Protein AF-A0AAD5RZC7-F1 (afdb_monomer_lite)

InterPro domains:
  IPR024298 Sec16, Sec23-binding dom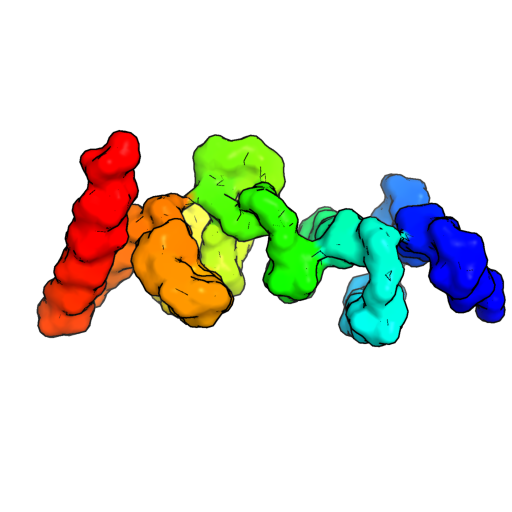ain [PF12931] (1-174)

Structure (mmCIF, N/CA/C/O backbone):
data_AF-A0AAD5RZC7-F1
#
_entry.id   AF-A0AAD5RZC7-F1
#
loop_
_atom_site.group_PDB
_atom_site.id
_atom_site.type_symbol
_atom_site.label_atom_id
_atom_site.label_alt_id
_atom_site.label_comp_id
_atom_site.label_asym_id
_atom_site.label_entity_id
_atom_site.label_seq_id
_atom_site.pdbx_PDB_ins_code
_atom_site.Cartn_x
_atom_site.Cartn_y
_atom_site.Cartn_z
_atom_site.occupancy
_atom_site.B_iso_or_equiv
_atom_site.auth_seq_id
_atom_site.auth_comp_id
_atom_site.auth_asym_id
_atom_site.auth_atom_id
_atom_site.pdbx_PDB_model_num
ATOM 1 N N . MET A 1 1 ? 21.958 -8.639 -29.398 1.00 43.62 1 MET A N 1
ATOM 2 C CA . MET A 1 1 ? 23.364 -8.263 -29.113 1.00 43.62 1 MET A CA 1
ATOM 3 C C . MET A 1 1 ? 23.592 -6.756 -28.936 1.00 43.62 1 MET A C 1
ATOM 5 O O . MET A 1 1 ? 24.528 -6.420 -28.230 1.00 43.62 1 MET A O 1
ATOM 9 N N . ARG A 1 2 ? 22.773 -5.839 -29.492 1.00 44.44 2 ARG A N 1
ATOM 10 C CA . ARG A 1 2 ? 22.946 -4.380 -29.275 1.00 44.44 2 ARG A CA 1
ATOM 11 C C . ARG A 1 2 ? 22.561 -3.886 -27.871 1.00 44.44 2 ARG A C 1
ATOM 13 O O . ARG A 1 2 ? 23.263 -3.058 -27.309 1.00 44.44 2 ARG A O 1
ATOM 20 N N . VAL A 1 3 ? 21.528 -4.477 -27.277 1.00 50.19 3 VAL A N 1
ATOM 21 C CA . VAL A 1 3 ? 20.914 -3.976 -26.033 1.00 50.19 3 VAL A CA 1
ATOM 22 C C . VAL A 1 3 ? 21.771 -4.191 -24.772 1.00 50.19 3 VAL A C 1
ATOM 24 O O . VAL A 1 3 ? 21.741 -3.389 -23.847 1.00 50.19 3 VAL A O 1
ATOM 27 N N . LEU A 1 4 ? 22.611 -5.235 -24.751 1.00 52.56 4 LEU A N 1
ATOM 28 C CA . LEU A 1 4 ? 23.572 -5.461 -23.659 1.00 52.56 4 LEU A CA 1
ATOM 29 C C . LEU A 1 4 ? 24.698 -4.415 -23.669 1.00 52.56 4 LEU A C 1
ATOM 31 O O . LEU A 1 4 ? 25.128 -3.967 -22.613 1.00 52.56 4 LEU A O 1
ATOM 35 N N . TYR A 1 5 ? 25.148 -3.982 -24.850 1.00 50.34 5 TYR A N 1
ATOM 36 C CA . TYR A 1 5 ? 26.261 -3.036 -24.973 1.00 50.34 5 TYR A CA 1
ATOM 37 C C . TYR A 1 5 ? 25.902 -1.631 -24.464 1.00 50.34 5 TYR A C 1
ATOM 39 O O . TYR A 1 5 ? 26.749 -0.971 -23.868 1.00 50.34 5 TYR A O 1
ATOM 47 N N . GLY A 1 6 ? 24.647 -1.195 -24.630 1.00 52.91 6 GLY A N 1
ATOM 48 C CA . GLY A 1 6 ? 24.167 0.089 -24.101 1.00 52.91 6 GLY A CA 1
ATOM 49 C C . GLY A 1 6 ? 24.127 0.139 -22.569 1.00 52.91 6 GLY A C 1
ATOM 50 O O . GLY A 1 6 ? 24.472 1.162 -21.979 1.00 52.91 6 GLY A O 1
ATOM 51 N N . LEU A 1 7 ? 23.780 -0.980 -21.921 1.00 52.56 7 LEU A N 1
ATOM 52 C CA . LEU A 1 7 ? 23.758 -1.101 -20.460 1.00 52.56 7 LEU A CA 1
ATOM 53 C C . LEU A 1 7 ? 25.179 -1.046 -19.863 1.00 52.56 7 LEU A C 1
ATOM 55 O O . LEU A 1 7 ? 25.397 -0.391 -18.847 1.00 52.56 7 LEU A O 1
ATOM 59 N N . PHE A 1 8 ? 26.160 -1.677 -20.524 1.00 54.97 8 PHE A N 1
ATOM 60 C CA . PHE A 1 8 ? 27.561 -1.700 -20.075 1.00 54.97 8 PHE A CA 1
ATOM 61 C C . PHE A 1 8 ? 28.362 -0.430 -20.422 1.00 54.97 8 PHE A C 1
ATOM 63 O O . PHE A 1 8 ? 29.383 -0.172 -19.790 1.00 54.97 8 PHE A O 1
ATOM 70 N N . ALA A 1 9 ? 27.914 0.386 -21.383 1.00 54.81 9 ALA A N 1
ATOM 71 C CA . ALA A 1 9 ? 28.613 1.603 -21.816 1.00 54.81 9 ALA A CA 1
ATOM 72 C C . ALA A 1 9 ? 28.317 2.859 -20.964 1.00 54.81 9 ALA A C 1
ATOM 74 O O . ALA A 1 9 ? 28.739 3.955 -21.325 1.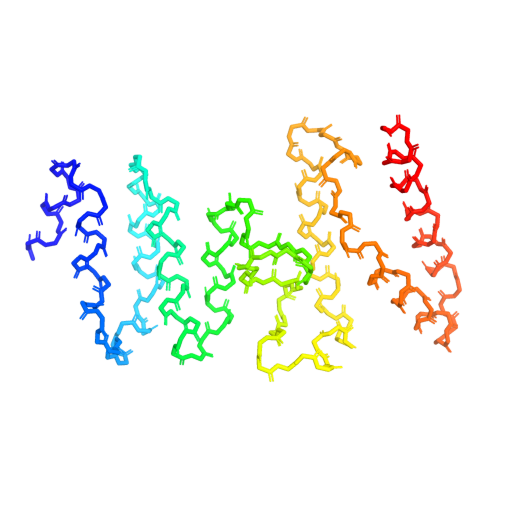00 54.81 9 ALA A O 1
ATOM 75 N N . GLY A 1 10 ? 27.583 2.736 -19.850 1.00 45.84 10 GLY A N 1
ATOM 76 C CA . GLY A 1 10 ? 27.261 3.872 -18.971 1.00 45.84 10 GLY A CA 1
ATOM 77 C C . GLY A 1 10 ? 26.114 4.766 -19.464 1.00 45.84 10 GLY A C 1
ATOM 78 O O . GLY A 1 10 ? 25.826 5.789 -18.851 1.00 45.84 10 GLY A O 1
ATOM 79 N N . LEU A 1 11 ? 25.399 4.363 -20.520 1.00 48.00 11 LEU A N 1
ATOM 80 C CA . LEU A 1 11 ? 24.209 5.042 -21.059 1.00 48.00 11 LEU A CA 1
ATOM 81 C C . LEU A 1 11 ? 22.922 4.676 -20.288 1.00 48.00 11 LEU A C 1
ATOM 83 O O . LEU A 1 11 ? 21.846 4.635 -20.874 1.00 48.00 11 LEU A O 1
ATOM 87 N N . GLY A 1 12 ? 23.020 4.409 -18.979 1.00 53.72 12 GLY A N 1
ATOM 88 C CA . GLY A 1 12 ? 22.024 3.702 -18.154 1.00 53.72 12 GLY A CA 1
ATOM 89 C C . GLY A 1 12 ? 20.550 4.075 -18.370 1.00 53.72 12 GLY A C 1
ATOM 90 O O . GLY A 1 12 ? 19.707 3.186 -18.420 1.00 53.72 12 GLY A O 1
ATOM 91 N N . ALA A 1 13 ? 20.227 5.356 -18.575 1.00 46.50 13 ALA A N 1
ATOM 92 C CA . ALA A 1 13 ? 18.859 5.797 -18.868 1.00 46.50 13 ALA A CA 1
ATOM 93 C C . ALA A 1 13 ? 18.419 5.548 -20.329 1.00 46.50 13 ALA A C 1
ATOM 95 O O . ALA A 1 13 ? 17.269 5.195 -20.571 1.00 46.50 13 ALA A O 1
ATOM 96 N N . GLY A 1 14 ? 19.326 5.691 -21.301 1.00 46.59 14 GLY A N 1
ATOM 97 C CA . GLY A 1 14 ? 19.054 5.509 -22.732 1.00 46.59 14 GLY A CA 1
ATOM 98 C C . GLY A 1 14 ? 18.940 4.043 -23.156 1.00 46.59 14 GLY A C 1
ATOM 99 O O . GLY A 1 14 ? 18.111 3.715 -23.994 1.00 46.59 14 GLY A O 1
ATOM 100 N N . ALA A 1 15 ? 19.698 3.140 -22.527 1.00 50.38 15 ALA A N 1
ATOM 101 C CA . ALA A 1 15 ? 19.576 1.703 -22.783 1.00 50.38 15 ALA A CA 1
ATOM 102 C C . ALA A 1 15 ? 18.240 1.143 -22.271 1.00 50.38 15 ALA A C 1
ATOM 104 O O . ALA A 1 15 ? 17.639 0.289 -22.915 1.00 50.38 15 ALA A O 1
ATOM 105 N N . VAL A 1 16 ? 17.740 1.653 -21.138 1.00 50.88 16 VAL A N 1
ATOM 106 C CA . VAL A 1 16 ? 16.404 1.290 -20.641 1.00 50.88 16 VAL A CA 1
ATOM 107 C C . VAL A 1 16 ? 15.296 1.963 -21.460 1.00 50.88 16 VAL A C 1
ATOM 109 O O . VAL A 1 16 ? 14.234 1.373 -21.640 1.00 50.88 16 VAL A O 1
ATOM 112 N N . ALA A 1 17 ? 15.547 3.149 -22.019 1.00 48.06 17 ALA A N 1
ATOM 113 C CA . ALA A 1 17 ? 14.647 3.776 -22.984 1.00 48.06 17 ALA A CA 1
ATOM 114 C C . ALA A 1 17 ? 14.587 3.031 -24.330 1.00 48.06 17 ALA A C 1
ATOM 116 O O . ALA A 1 17 ? 13.552 3.081 -24.961 1.00 48.06 17 ALA A O 1
ATOM 117 N N . GLU A 1 18 ? 15.628 2.299 -24.747 1.00 50.62 18 GLU A N 1
ATOM 118 C CA . GLU A 1 18 ? 15.580 1.395 -25.920 1.00 50.62 18 GLU A CA 1
ATOM 119 C C . GLU A 1 18 ? 14.790 0.104 -25.623 1.00 50.62 18 GLU A C 1
ATOM 121 O O . GLU A 1 18 ? 14.254 -0.553 -26.514 1.00 50.62 18 GLU A O 1
ATOM 126 N N . PHE A 1 19 ? 14.712 -0.268 -24.344 1.00 52.75 19 PHE A N 1
ATOM 127 C CA . PHE A 1 19 ? 13.883 -1.359 -23.846 1.00 52.75 19 PHE A CA 1
ATOM 128 C C . PHE A 1 19 ? 12.403 -0.939 -23.774 1.00 52.75 19 PHE A C 1
ATOM 130 O O . PHE A 1 19 ? 11.518 -1.705 -24.137 1.00 52.75 19 PHE A O 1
ATOM 137 N N . LEU A 1 20 ? 12.107 0.285 -23.345 1.00 53.97 20 LEU A N 1
ATOM 138 C CA . LEU A 1 20 ? 10.747 0.822 -23.325 1.00 53.97 20 LEU A CA 1
ATOM 139 C C . LEU A 1 20 ? 10.360 1.287 -24.735 1.00 53.97 20 LEU A C 1
ATOM 141 O O . LEU A 1 20 ? 11.141 1.962 -25.384 1.00 53.97 20 LEU A O 1
ATOM 145 N N . PRO A 1 21 ? 9.176 0.958 -25.259 1.00 47.06 21 PRO A N 1
ATOM 146 C CA . PRO A 1 21 ? 8.827 1.414 -26.596 1.00 47.06 21 PRO A CA 1
ATOM 147 C C . PRO A 1 21 ? 8.719 2.945 -26.626 1.00 47.06 21 PRO A C 1
ATOM 149 O O . PRO A 1 21 ? 8.132 3.557 -25.728 1.00 47.06 21 PRO A O 1
ATOM 152 N N . ASP A 1 22 ? 9.284 3.537 -27.680 1.00 43.44 22 ASP A N 1
ATOM 153 C CA . ASP A 1 22 ? 9.290 4.967 -28.008 1.00 43.44 22 ASP A CA 1
ATOM 154 C C . ASP A 1 22 ? 7.865 5.526 -28.145 1.00 43.44 22 ASP A C 1
ATOM 156 O O . ASP A 1 22 ? 7.333 5.685 -29.245 1.00 43.44 22 ASP A O 1
ATOM 160 N N . GLY A 1 23 ? 7.190 5.773 -27.020 1.00 47.28 23 GLY A N 1
ATOM 161 C CA . GLY A 1 23 ? 5.853 6.377 -26.977 1.00 47.28 23 GLY A CA 1
ATOM 162 C C . GLY A 1 23 ? 4.750 5.589 -27.698 1.00 47.28 23 GLY A C 1
ATOM 163 O O . GLY A 1 23 ? 3.618 6.062 -27.775 1.00 47.28 23 GLY A O 1
ATOM 164 N N . THR A 1 24 ? 5.049 4.394 -28.200 1.00 43.84 24 THR A N 1
ATOM 165 C CA . THR A 1 24 ? 4.117 3.488 -28.869 1.00 43.84 24 THR A CA 1
ATOM 166 C C . THR A 1 24 ? 3.815 2.323 -27.935 1.00 43.84 24 THR A C 1
ATOM 168 O O . THR A 1 24 ? 4.642 1.919 -27.125 1.00 43.84 24 THR A O 1
ATOM 171 N N . VAL A 1 25 ? 2.570 1.857 -27.936 1.00 46.78 25 VAL A N 1
ATOM 172 C CA . VAL A 1 25 ? 2.071 0.841 -26.998 1.00 46.78 25 VAL A CA 1
ATOM 173 C C . VAL A 1 25 ? 2.991 -0.395 -27.034 1.00 46.78 25 VAL A C 1
ATOM 175 O O . VAL A 1 25 ? 3.206 -0.917 -28.127 1.00 46.78 25 VAL A O 1
ATOM 178 N N . PRO A 1 26 ? 3.544 -0.877 -25.898 1.00 51.72 26 PRO A N 1
ATOM 179 C CA . PRO A 1 26 ? 4.368 -2.080 -25.914 1.00 51.72 26 PRO A CA 1
ATOM 180 C C . PRO A 1 26 ? 3.553 -3.261 -26.436 1.00 51.72 26 PRO A C 1
ATOM 182 O O . PRO A 1 26 ? 2.483 -3.552 -25.902 1.00 51.72 26 PRO A O 1
ATOM 185 N N . GLU A 1 27 ? 4.063 -3.933 -27.468 1.00 56.53 27 GLU A N 1
ATOM 186 C CA . GLU A 1 27 ? 3.505 -5.194 -27.958 1.00 56.53 27 GLU A CA 1
ATOM 187 C C . GLU A 1 27 ? 3.389 -6.203 -26.800 1.00 56.53 27 GLU A C 1
ATOM 189 O O . GLU A 1 27 ? 4.209 -6.203 -25.876 1.00 56.53 27 GLU A O 1
ATOM 194 N N . GLU A 1 28 ? 2.400 -7.102 -26.851 1.00 56.91 28 GLU A N 1
ATOM 195 C CA . GLU A 1 28 ? 2.130 -8.125 -25.819 1.00 56.91 28 GLU A CA 1
ATOM 196 C C . GLU A 1 28 ? 3.386 -8.918 -25.393 1.00 56.91 28 GLU A C 1
ATOM 198 O O . GLU A 1 28 ? 3.512 -9.357 -24.245 1.00 56.91 28 GLU A O 1
ATOM 203 N N . GLY A 1 29 ? 4.374 -9.041 -26.288 1.00 60.16 29 GLY A N 1
ATOM 204 C CA . GLY A 1 29 ? 5.665 -9.664 -26.005 1.00 60.16 29 GLY A CA 1
ATOM 205 C C . GLY A 1 29 ? 6.467 -8.992 -24.881 1.00 60.16 29 GLY A C 1
ATOM 206 O O . GLY A 1 29 ? 7.210 -9.679 -24.175 1.00 60.16 29 GLY A O 1
ATOM 207 N N . TYR A 1 30 ? 6.300 -7.684 -24.667 1.00 61.94 30 TYR A N 1
ATOM 208 C CA . TYR A 1 30 ? 6.997 -6.929 -23.623 1.00 61.94 30 TYR A CA 1
ATOM 209 C C . TYR A 1 30 ? 6.382 -7.165 -22.238 1.00 61.94 30 TYR A C 1
ATOM 211 O O . TYR A 1 30 ? 7.092 -7.372 -21.250 1.00 61.94 30 TYR A O 1
ATOM 219 N N . VAL A 1 31 ? 5.048 -7.258 -22.183 1.00 65.50 31 VAL A N 1
ATOM 220 C CA . VAL A 1 31 ? 4.309 -7.668 -20.981 1.00 65.50 31 VAL A CA 1
ATOM 221 C C . VAL A 1 31 ? 4.680 -9.079 -20.572 1.00 65.50 31 VAL A C 1
ATOM 223 O O . VAL A 1 31 ? 4.764 -9.343 -19.386 1.00 65.50 31 VAL A O 1
ATOM 226 N N . SER A 1 32 ? 4.929 -10.000 -21.502 1.00 71.44 32 SER A N 1
ATOM 227 C CA . SER A 1 32 ? 5.310 -11.363 -21.117 1.00 71.44 32 SER A CA 1
ATOM 228 C C . SER A 1 32 ? 6.700 -11.439 -20.470 1.00 71.44 32 SER A C 1
ATOM 230 O O . SER A 1 32 ? 6.955 -12.370 -19.707 1.00 71.44 32 SER A O 1
ATOM 232 N N . LYS A 1 33 ? 7.595 -10.484 -20.756 1.00 81.44 33 LYS A N 1
ATOM 233 C CA . LYS A 1 33 ? 9.018 -10.524 -20.363 1.00 81.44 33 LYS A CA 1
ATOM 234 C C . LYS A 1 33 ? 9.404 -9.514 -19.284 1.00 81.44 33 LYS A C 1
ATOM 236 O O . LYS A 1 33 ? 10.577 -9.418 -18.933 1.00 81.44 33 LYS A O 1
ATOM 241 N N . TRP A 1 34 ? 8.443 -8.784 -18.715 1.00 83.44 34 TRP A N 1
ATOM 242 C CA . TRP A 1 34 ? 8.715 -7.758 -17.699 1.00 83.44 34 TRP A CA 1
ATOM 243 C C . TRP A 1 34 ? 9.551 -8.267 -16.518 1.00 83.44 34 TRP A C 1
ATOM 245 O O . TRP A 1 34 ? 10.383 -7.533 -15.998 1.00 83.44 34 TRP A O 1
ATOM 255 N N . ARG A 1 35 ? 9.367 -9.534 -16.121 1.00 86.81 35 ARG A N 1
ATOM 256 C CA . ARG A 1 35 ? 10.125 -10.176 -15.034 1.00 86.81 35 ARG A CA 1
ATOM 257 C C . ARG A 1 35 ? 11.594 -10.347 -15.405 1.00 86.81 35 ARG A C 1
ATOM 259 O O . ARG A 1 35 ? 12.453 -10.044 -14.587 1.00 86.81 35 ARG A O 1
ATOM 266 N N . ASP A 1 36 ? 11.873 -10.780 -16.632 1.00 83.44 36 ASP A N 1
ATOM 267 C CA . ASP A 1 36 ? 13.238 -10.978 -17.130 1.00 83.44 36 ASP A CA 1
ATOM 268 C C . ASP A 1 36 ? 13.966 -9.636 -17.261 1.00 83.44 36 ASP A C 1
ATOM 270 O O . ASP A 1 36 ? 15.131 -9.514 -16.886 1.00 83.44 36 ASP A O 1
ATOM 274 N N . ILE A 1 37 ? 13.255 -8.603 -17.723 1.00 80.00 37 ILE A N 1
ATOM 275 C CA . ILE A 1 37 ? 13.767 -7.228 -17.810 1.00 80.00 37 ILE A CA 1
ATOM 276 C C . ILE A 1 37 ? 14.082 -6.690 -16.409 1.00 80.00 37 ILE A C 1
ATOM 278 O O . ILE A 1 37 ? 15.174 -6.180 -16.166 1.00 80.00 37 ILE A O 1
ATOM 282 N N . LEU A 1 38 ? 13.160 -6.857 -15.462 1.00 83.50 38 LEU A N 1
ATOM 283 C CA . LEU A 1 38 ? 13.330 -6.435 -14.073 1.00 83.50 38 LEU A CA 1
ATOM 284 C C . LEU A 1 38 ? 14.506 -7.148 -13.391 1.00 83.50 38 LEU A C 1
ATOM 286 O O . LEU A 1 38 ? 15.274 -6.512 -12.668 1.00 83.50 38 LEU A O 1
ATOM 290 N N . LEU A 1 39 ? 14.669 -8.452 -13.641 1.00 84.12 39 LEU A N 1
ATOM 291 C CA . LEU A 1 39 ? 15.800 -9.250 -13.162 1.00 84.12 39 LEU A CA 1
ATOM 292 C C . LEU A 1 39 ? 17.121 -8.739 -13.740 1.00 84.12 39 LEU A C 1
ATOM 294 O O . LEU A 1 39 ? 18.079 -8.552 -12.994 1.00 84.12 39 LEU A O 1
ATOM 298 N N . MET A 1 40 ? 17.167 -8.465 -15.044 1.00 79.38 40 MET A N 1
ATOM 299 C CA . MET A 1 40 ? 18.359 -7.945 -15.716 1.00 79.38 40 MET A CA 1
ATOM 300 C C . MET A 1 40 ? 18.778 -6.577 -15.167 1.00 79.38 40 MET A C 1
ATOM 302 O O . MET A 1 40 ? 19.961 -6.366 -14.889 1.00 79.38 40 MET A O 1
ATOM 306 N N . ILE A 1 41 ? 17.811 -5.675 -14.975 1.00 77.38 41 ILE A N 1
ATOM 307 C CA . ILE A 1 41 ? 18.031 -4.344 -14.397 1.00 77.38 41 ILE A CA 1
ATOM 308 C C . ILE A 1 41 ? 18.502 -4.464 -12.940 1.00 77.38 41 ILE A C 1
ATOM 310 O O . ILE A 1 41 ? 19.459 -3.808 -12.537 1.00 77.38 41 ILE A O 1
ATOM 314 N N . SER A 1 42 ? 17.877 -5.344 -12.153 1.00 77.75 42 SER A N 1
ATOM 315 C CA . SER A 1 42 ? 18.231 -5.543 -10.741 1.00 77.75 42 SER A CA 1
ATOM 316 C C . SER A 1 42 ? 19.609 -6.185 -10.559 1.00 77.75 42 SER A C 1
ATOM 318 O O . SER A 1 42 ? 20.308 -5.856 -9.604 1.00 77.75 42 SER A O 1
ATOM 320 N N . ALA A 1 43 ? 20.017 -7.075 -11.470 1.00 81.69 43 ALA A N 1
ATOM 321 C CA . ALA A 1 43 ? 21.337 -7.704 -11.456 1.00 81.69 43 ALA A CA 1
ATOM 322 C C . ALA A 1 43 ? 22.469 -6.724 -11.812 1.00 81.69 43 ALA A C 1
ATOM 324 O O . ALA A 1 43 ? 23.607 -6.928 -11.397 1.00 81.69 43 ALA A O 1
ATOM 325 N N . ASN A 1 44 ? 22.162 -5.652 -12.548 1.00 76.56 44 ASN A N 1
ATOM 326 C CA . ASN A 1 44 ? 23.124 -4.650 -13.004 1.00 76.56 44 ASN A CA 1
ATOM 327 C C . ASN A 1 44 ? 22.744 -3.267 -12.461 1.00 76.56 44 ASN A C 1
ATOM 329 O O . ASN A 1 44 ? 22.377 -2.369 -13.218 1.00 76.56 44 ASN A O 1
ATOM 333 N N . ARG A 1 45 ? 22.808 -3.090 -11.133 1.00 75.06 45 ARG A N 1
ATOM 334 C CA . ARG A 1 45 ? 22.496 -1.798 -10.505 1.00 75.06 45 ARG A CA 1
ATOM 335 C C . ARG A 1 45 ? 23.500 -0.721 -10.923 1.00 75.06 45 ARG A C 1
ATOM 337 O O . ARG A 1 45 ? 24.604 -0.645 -10.391 1.00 75.06 45 ARG A O 1
ATOM 344 N N . THR A 1 46 ? 23.076 0.147 -11.832 1.00 74.50 46 THR A N 1
ATOM 345 C CA . THR A 1 46 ? 23.760 1.392 -12.194 1.00 74.50 46 THR A CA 1
ATOM 346 C C . THR A 1 46 ? 23.012 2.608 -11.631 1.00 74.50 46 THR A C 1
ATOM 348 O O . THR A 1 46 ? 21.824 2.513 -11.304 1.00 74.50 46 THR A O 1
ATOM 351 N N . PRO A 1 47 ? 23.655 3.784 -11.530 1.00 72.12 47 PRO A N 1
ATOM 352 C CA . PRO A 1 47 ? 22.952 5.025 -11.207 1.00 72.12 47 PRO A CA 1
ATOM 353 C C . PRO A 1 47 ? 21.792 5.270 -12.189 1.00 72.12 47 PRO A C 1
ATOM 355 O O . PRO A 1 47 ? 21.966 5.124 -13.398 1.00 72.12 47 PRO A O 1
ATOM 358 N N . GLY A 1 48 ? 20.606 5.614 -11.675 1.00 70.69 48 GLY A N 1
ATOM 359 C CA . GLY A 1 48 ? 19.400 5.857 -12.485 1.00 70.69 48 GLY A CA 1
ATOM 360 C C . GLY A 1 48 ? 18.503 4.635 -12.735 1.00 70.69 48 GLY A C 1
ATOM 361 O O . GLY A 1 48 ? 17.459 4.778 -13.371 1.00 70.69 48 GLY A O 1
ATOM 362 N N . VAL A 1 49 ? 18.853 3.457 -12.203 1.00 78.50 49 VAL A N 1
ATOM 363 C CA . VAL A 1 49 ? 18.026 2.239 -12.307 1.00 78.50 49 VAL A CA 1
ATOM 364 C C . VAL A 1 49 ? 16.621 2.425 -11.727 1.00 78.50 49 VAL A C 1
ATOM 366 O O . VAL A 1 49 ? 15.658 1.933 -12.311 1.00 78.50 49 VAL A O 1
ATOM 369 N N . ASP A 1 50 ? 16.474 3.181 -10.639 1.00 82.31 50 ASP A N 1
ATOM 370 C CA . ASP A 1 50 ? 15.169 3.379 -9.999 1.00 82.31 50 ASP A CA 1
ATOM 371 C C . ASP A 1 50 ? 14.168 4.069 -10.940 1.00 82.31 50 ASP A C 1
ATOM 373 O O . ASP A 1 50 ? 13.028 3.628 -11.070 1.00 82.31 50 ASP A O 1
ATOM 377 N N . ALA A 1 51 ? 14.610 5.093 -11.679 1.00 81.12 51 ALA A N 1
ATOM 378 C CA . ALA A 1 51 ? 13.781 5.782 -12.670 1.00 81.12 51 ALA A CA 1
ATOM 379 C C . ALA A 1 51 ? 13.379 4.853 -13.829 1.00 81.12 51 ALA A C 1
ATOM 381 O O . ALA A 1 51 ? 12.247 4.895 -14.310 1.00 81.12 51 ALA A O 1
ATOM 382 N N . ALA A 1 52 ? 14.294 3.978 -14.237 1.00 78.19 52 ALA A N 1
ATOM 383 C CA . ALA A 1 52 ? 14.086 2.968 -15.266 1.00 78.19 52 ALA A CA 1
ATOM 384 C C . ALA A 1 52 ? 13.034 1.915 -14.859 1.00 78.19 52 ALA A C 1
ATOM 386 O O . ALA A 1 52 ? 12.111 1.622 -15.622 1.00 78.19 52 ALA A O 1
ATOM 387 N N . VAL A 1 53 ? 13.133 1.381 -13.637 1.00 83.31 53 VAL A N 1
ATOM 388 C CA . VAL A 1 53 ? 12.158 0.427 -13.075 1.00 83.31 53 VAL A CA 1
ATOM 389 C C . VAL A 1 53 ? 10.783 1.076 -12.930 1.00 83.31 53 VAL A C 1
ATOM 391 O O . VAL A 1 53 ? 9.758 0.465 -13.234 1.00 83.31 53 VAL A O 1
ATOM 394 N N . VAL A 1 54 ? 10.751 2.335 -12.507 1.00 84.94 54 VAL A N 1
ATOM 395 C CA . VAL A 1 54 ? 9.520 3.113 -12.397 1.00 84.94 54 VAL A CA 1
ATOM 396 C C . VAL A 1 54 ? 8.866 3.333 -13.767 1.00 84.94 54 VAL A C 1
ATOM 398 O O . VAL A 1 54 ? 7.661 3.118 -13.899 1.00 84.94 54 VAL A O 1
ATOM 401 N N . ALA A 1 55 ? 9.639 3.683 -14.798 1.00 82.56 55 ALA A N 1
ATOM 402 C CA . ALA A 1 55 ? 9.131 3.855 -16.159 1.00 82.56 55 ALA A CA 1
ATOM 403 C C . ALA A 1 55 ? 8.574 2.543 -16.747 1.00 82.56 55 ALA A C 1
ATOM 405 O O . ALA A 1 55 ? 7.528 2.552 -17.401 1.00 82.56 55 ALA A O 1
ATOM 406 N N . LEU A 1 56 ? 9.208 1.402 -16.445 1.00 82.69 56 LEU A N 1
ATOM 407 C CA . LEU A 1 56 ? 8.665 0.074 -16.753 1.00 82.69 56 LEU A CA 1
ATOM 408 C C . LEU A 1 56 ? 7.320 -0.163 -16.056 1.00 82.69 56 LEU A C 1
ATOM 410 O O . LEU A 1 56 ? 6.374 -0.634 -16.688 1.00 82.69 56 LEU A O 1
ATOM 414 N N . GLY A 1 57 ? 7.209 0.203 -14.777 1.00 86.56 57 GLY A N 1
ATOM 415 C CA . GLY A 1 57 ? 5.949 0.144 -14.040 1.00 86.56 57 GLY A CA 1
ATOM 416 C C . GLY A 1 57 ? 4.851 0.997 -14.684 1.00 86.56 57 GLY A C 1
ATOM 417 O O . GLY A 1 57 ? 3.736 0.516 -14.879 1.00 86.56 57 GLY A O 1
ATOM 418 N N . ASP A 1 58 ? 5.173 2.224 -15.092 1.00 85.62 58 ASP A N 1
ATOM 419 C CA . ASP A 1 58 ? 4.226 3.133 -15.748 1.00 85.62 58 ASP A CA 1
ATOM 420 C C . ASP A 1 58 ? 3.748 2.586 -17.103 1.00 85.62 58 ASP A C 1
ATOM 422 O O . ASP A 1 58 ? 2.556 2.662 -17.415 1.00 85.62 58 ASP A O 1
ATOM 426 N N . ALA A 1 59 ? 4.639 1.968 -17.885 1.00 83.25 59 ALA A N 1
ATOM 427 C CA . ALA A 1 59 ? 4.276 1.285 -19.127 1.00 83.25 59 ALA A CA 1
ATOM 428 C C . ALA A 1 59 ? 3.338 0.089 -18.873 1.00 83.25 59 ALA A C 1
ATOM 430 O O . ALA A 1 59 ? 2.305 -0.040 -19.532 1.00 83.25 59 ALA A O 1
ATOM 431 N N . LEU A 1 60 ? 3.639 -0.749 -17.873 1.00 84.81 60 LEU A N 1
ATOM 432 C CA . LEU A 1 60 ? 2.788 -1.882 -17.485 1.00 84.81 60 LEU A CA 1
ATOM 433 C C . LEU A 1 60 ? 1.411 -1.425 -16.991 1.00 84.81 60 LEU A C 1
ATOM 435 O O . LEU A 1 60 ? 0.402 -2.056 -17.308 1.00 84.81 60 LEU A O 1
ATOM 439 N N . LYS A 1 61 ? 1.350 -0.317 -16.245 1.00 86.12 61 LYS A N 1
ATOM 440 C CA . LYS A 1 61 ? 0.091 0.261 -15.768 1.00 86.12 61 LYS A CA 1
ATOM 441 C C . LYS A 1 61 ? -0.764 0.780 -16.927 1.00 86.12 61 LYS A C 1
ATOM 443 O O . LYS A 1 61 ? -1.957 0.496 -16.947 1.00 86.12 61 LYS A O 1
ATOM 448 N N . LYS A 1 62 ? -0.164 1.459 -17.916 1.00 84.25 62 LYS A N 1
ATOM 449 C CA . LYS A 1 62 ? -0.857 1.914 -19.143 1.00 84.25 62 LYS A CA 1
ATOM 450 C C . LYS A 1 62 ? -1.463 0.759 -19.946 1.00 84.25 62 LYS A C 1
ATOM 452 O O . LYS A 1 62 ? -2.508 0.933 -20.558 1.00 84.25 62 LYS A O 1
ATOM 457 N N . LEU A 1 63 ? -0.837 -0.415 -19.901 1.00 82.69 63 LEU A N 1
ATOM 458 C CA . LEU A 1 63 ? -1.340 -1.645 -20.518 1.00 82.69 63 LEU A CA 1
ATOM 459 C C . LEU A 1 63 ? -2.386 -2.396 -19.671 1.00 82.69 63 LEU A C 1
ATOM 461 O O . LEU A 1 63 ? -2.833 -3.469 -20.060 1.00 82.69 63 LEU A O 1
ATOM 465 N N . GLY A 1 64 ? -2.769 -1.876 -18.501 1.00 84.19 64 GLY A N 1
ATOM 466 C CA . GLY A 1 64 ? -3.740 -2.511 -17.602 1.00 84.19 64 GLY A CA 1
ATOM 467 C C . GLY A 1 64 ? -3.145 -3.536 -16.626 1.00 84.19 64 GLY A C 1
ATOM 468 O O . GLY A 1 64 ? -3.863 -4.093 -15.793 1.00 84.19 64 GLY A O 1
ATOM 469 N N . HIS A 1 65 ? -1.827 -3.756 -16.638 1.00 86.75 65 HIS A N 1
ATOM 470 C CA . HIS A 1 65 ? -1.131 -4.679 -15.732 1.00 86.75 65 HIS A CA 1
ATOM 471 C C . HIS A 1 65 ? -0.680 -3.998 -14.430 1.00 86.75 65 HIS A C 1
ATOM 473 O O . HIS A 1 65 ? 0.488 -4.054 -14.037 1.00 86.75 65 HIS A O 1
ATOM 479 N N . TRP A 1 66 ? -1.625 -3.394 -13.705 1.00 88.56 66 TRP A N 1
ATOM 480 C CA . TRP A 1 66 ? -1.355 -2.628 -12.479 1.00 88.56 66 TRP A CA 1
ATOM 481 C C . TRP A 1 66 ? -0.647 -3.435 -11.374 1.00 88.56 66 TRP A C 1
ATOM 483 O O . TRP A 1 66 ? 0.151 -2.882 -10.620 1.00 88.56 66 TRP A O 1
ATOM 493 N N . ARG A 1 67 ? -0.878 -4.754 -11.286 1.00 89.00 67 ARG A N 1
ATOM 494 C CA . ARG A 1 67 ? -0.198 -5.625 -10.304 1.00 89.00 67 ARG A CA 1
ATOM 495 C C . ARG A 1 67 ? 1.303 -5.726 -10.561 1.00 89.00 67 ARG A C 1
ATOM 497 O O . ARG A 1 67 ? 2.086 -5.651 -9.622 1.00 89.00 67 ARG A O 1
ATOM 504 N N . ALA A 1 68 ? 1.700 -5.888 -11.822 1.00 88.88 68 ALA A N 1
ATOM 505 C CA . ALA A 1 68 ? 3.110 -5.945 -12.203 1.00 88.88 68 ALA A CA 1
ATOM 506 C C . ALA A 1 68 ? 3.780 -4.574 -12.013 1.00 88.88 68 ALA A C 1
ATOM 508 O O . ALA A 1 68 ? 4.905 -4.496 -11.522 1.00 88.88 68 ALA A O 1
ATOM 509 N N . ALA A 1 69 ? 3.047 -3.493 -12.299 1.00 89.38 69 ALA A N 1
ATOM 510 C CA . ALA A 1 69 ? 3.497 -2.134 -12.022 1.00 89.38 69 ALA A CA 1
ATOM 511 C C . ALA A 1 69 ? 3.786 -1.909 -10.528 1.00 89.38 69 ALA A C 1
ATOM 513 O O . ALA A 1 69 ? 4.858 -1.421 -10.181 1.00 89.38 69 ALA A O 1
ATOM 514 N N . GLN A 1 70 ? 2.892 -2.347 -9.632 1.00 91.06 70 GLN A N 1
ATOM 515 C CA . GLN A 1 70 ? 3.105 -2.250 -8.182 1.00 91.06 70 GLN A CA 1
ATOM 516 C C . GLN A 1 70 ? 4.354 -2.997 -7.704 1.00 91.06 70 GLN A C 1
ATOM 518 O O . GLN A 1 70 ? 5.053 -2.500 -6.826 1.00 91.06 70 GLN A O 1
ATOM 523 N N . VAL A 1 71 ? 4.683 -4.148 -8.301 1.00 90.94 71 VAL A N 1
ATOM 524 C CA . VAL A 1 71 ? 5.940 -4.855 -7.997 1.00 90.94 71 VAL A CA 1
ATOM 525 C C . VAL A 1 71 ? 7.153 -4.011 -8.393 1.00 90.94 71 VAL A C 1
ATOM 527 O O . VAL A 1 71 ? 8.102 -3.912 -7.620 1.00 90.94 71 VAL A O 1
ATOM 530 N N . CYS A 1 72 ? 7.117 -3.359 -9.556 1.00 88.69 72 CYS A N 1
ATOM 531 C CA . CYS A 1 72 ? 8.193 -2.462 -9.986 1.00 88.69 72 CYS A CA 1
ATOM 532 C C . CYS A 1 72 ? 8.347 -1.279 -9.014 1.00 88.69 72 CYS A C 1
ATOM 534 O O . CYS A 1 72 ? 9.453 -0.966 -8.582 1.00 88.69 72 CYS A O 1
ATOM 536 N N . TYR A 1 73 ? 7.232 -0.678 -8.593 1.00 90.00 73 TYR A N 1
ATOM 537 C CA . TYR A 1 73 ? 7.212 0.429 -7.633 1.00 90.00 73 TYR A CA 1
ATOM 538 C C . TYR A 1 73 ? 7.732 0.057 -6.237 1.00 90.00 73 TYR A C 1
ATOM 540 O O . TYR A 1 73 ? 8.299 0.910 -5.560 1.00 90.00 73 TYR A O 1
ATOM 548 N N . LEU A 1 74 ? 7.564 -1.201 -5.817 1.00 89.38 74 LEU A N 1
ATOM 549 C CA . LEU A 1 74 ? 8.119 -1.720 -4.563 1.00 89.38 74 LEU A CA 1
ATOM 550 C C . LEU A 1 74 ? 9.639 -1.910 -4.621 1.00 89.38 74 LEU A C 1
ATOM 552 O O . LEU A 1 74 ? 10.316 -1.732 -3.614 1.00 89.38 74 LEU A O 1
ATOM 556 N N . LEU A 1 75 ? 10.180 -2.281 -5.784 1.00 86.69 75 LEU A N 1
ATOM 557 C CA . LEU A 1 75 ? 11.619 -2.509 -5.964 1.00 86.69 75 LEU A CA 1
ATOM 558 C C . LEU A 1 75 ? 12.417 -1.213 -6.133 1.00 86.69 75 LEU A C 1
ATOM 560 O O . LEU A 1 75 ? 13.611 -1.196 -5.835 1.00 86.69 75 LEU A O 1
ATOM 564 N N . ALA A 1 76 ? 11.752 -0.152 -6.589 1.00 83.31 76 ALA A N 1
ATOM 565 C CA . ALA A 1 76 ? 12.301 1.189 -6.742 1.00 83.31 76 ALA A CA 1
ATOM 566 C C . ALA A 1 76 ? 11.437 2.209 -5.971 1.00 83.31 76 ALA A C 1
ATOM 568 O O . ALA A 1 76 ? 10.678 2.971 -6.586 1.00 83.31 76 ALA A O 1
ATOM 569 N N . PRO A 1 77 ? 11.506 2.216 -4.624 1.00 71.31 77 PRO A N 1
ATOM 570 C CA . PRO A 1 77 ? 10.754 3.158 -3.809 1.00 71.31 77 PRO A CA 1
ATOM 571 C C . PRO A 1 77 ? 11.294 4.574 -4.046 1.00 71.31 77 PRO A C 1
ATOM 573 O O . PRO A 1 77 ? 12.341 4.960 -3.534 1.00 71.31 77 PRO A O 1
ATOM 576 N N . THR A 1 78 ? 10.575 5.353 -4.849 1.00 71.62 78 THR A N 1
ATOM 577 C CA . THR A 1 78 ? 10.779 6.800 -4.990 1.00 71.62 78 THR A CA 1
ATOM 578 C C . THR A 1 78 ? 9.647 7.509 -4.253 1.00 71.62 78 THR A C 1
ATOM 580 O O . THR A 1 78 ? 8.580 6.926 -4.071 1.00 71.62 78 THR A O 1
ATOM 583 N N . GLY A 1 79 ? 9.858 8.753 -3.809 1.00 63.34 79 GLY A N 1
ATOM 584 C CA . GLY A 1 79 ? 8.958 9.429 -2.857 1.00 63.34 79 GLY A CA 1
ATOM 585 C C . GLY A 1 79 ? 7.464 9.429 -3.219 1.00 63.34 79 GLY A C 1
ATOM 586 O O . GLY A 1 79 ? 6.630 9.452 -2.321 1.00 63.34 79 GLY A O 1
ATOM 587 N N . ASN A 1 80 ? 7.118 9.321 -4.508 1.00 64.38 80 ASN A N 1
ATOM 588 C CA . ASN A 1 80 ? 5.736 9.408 -4.992 1.00 64.38 80 ASN A CA 1
ATOM 589 C C . ASN A 1 80 ? 5.171 8.071 -5.521 1.00 64.38 80 ASN A C 1
ATOM 591 O O . ASN A 1 80 ? 4.053 8.039 -6.039 1.00 64.38 80 ASN A O 1
ATOM 595 N N . THR A 1 81 ? 5.907 6.951 -5.456 1.00 79.94 81 THR A N 1
ATOM 596 C CA . THR A 1 81 ? 5.400 5.684 -6.020 1.00 79.94 81 THR A CA 1
ATOM 597 C C . THR A 1 81 ? 4.262 5.087 -5.202 1.00 79.94 81 THR A C 1
ATOM 599 O O . THR A 1 81 ? 3.265 4.658 -5.785 1.00 79.94 81 THR A O 1
ATOM 602 N N . ILE A 1 82 ? 4.396 5.061 -3.874 1.00 85.50 82 ILE A N 1
ATOM 603 C CA . ILE A 1 82 ? 3.388 4.525 -2.954 1.00 85.50 82 ILE A CA 1
ATOM 604 C C . ILE A 1 82 ? 3.109 5.573 -1.876 1.00 85.50 82 ILE A C 1
ATOM 606 O O . ILE A 1 82 ? 3.890 5.723 -0.938 1.00 85.50 82 ILE A O 1
ATOM 610 N N . SER A 1 83 ? 2.017 6.320 -2.029 1.00 87.12 83 SER A N 1
ATOM 611 C CA . SER A 1 83 ? 1.717 7.490 -1.197 1.00 87.12 83 SER A CA 1
ATOM 612 C C . SER A 1 83 ? 0.203 7.709 -1.042 1.00 87.12 83 SER A C 1
ATOM 614 O O . SER A 1 83 ? -0.610 6.934 -1.541 1.00 87.12 83 SER A O 1
ATOM 616 N N . GLY A 1 84 ? -0.193 8.755 -0.316 1.00 85.31 84 GLY A N 1
ATOM 617 C CA . GLY A 1 84 ? -1.589 9.138 -0.133 1.00 85.31 84 GLY A CA 1
ATOM 618 C C . GLY A 1 84 ? -2.265 9.577 -1.432 1.00 85.31 84 GLY A C 1
ATOM 619 O O . GLY A 1 84 ? -1.622 10.065 -2.360 1.00 85.31 84 GLY A O 1
ATOM 620 N N . ILE A 1 85 ? -3.591 9.455 -1.482 1.00 85.50 85 ILE A N 1
ATOM 621 C CA . ILE A 1 85 ? -4.391 9.904 -2.632 1.00 85.50 85 ILE A CA 1
ATOM 622 C C . ILE A 1 85 ? -4.244 11.410 -2.906 1.00 85.50 85 ILE A C 1
ATOM 624 O O . ILE A 1 85 ? -4.367 11.841 -4.047 1.00 85.50 85 ILE A O 1
ATOM 628 N N . ASP A 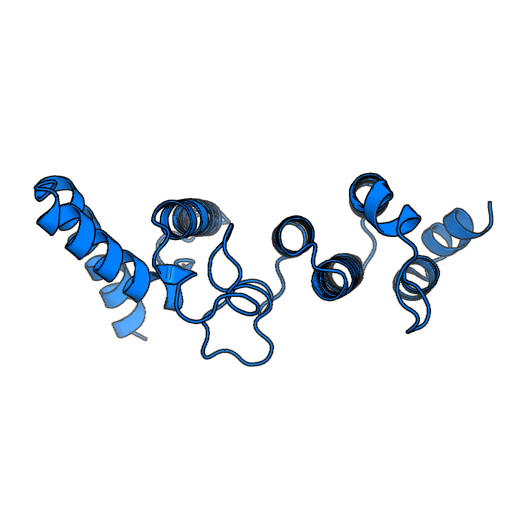1 86 ? -3.917 12.184 -1.871 1.00 84.25 86 ASP A N 1
ATOM 629 C CA . ASP A 1 86 ? -3.747 13.636 -1.945 1.00 84.25 86 ASP A CA 1
ATOM 630 C C . ASP A 1 86 ? -2.390 14.059 -2.530 1.00 84.25 86 ASP A C 1
ATOM 632 O O . ASP A 1 86 ? -2.187 15.234 -2.835 1.00 84.25 86 ASP A O 1
ATOM 636 N N . THR A 1 87 ? -1.439 13.127 -2.685 1.00 84.62 87 THR A N 1
ATOM 637 C CA . THR A 1 87 ? -0.138 13.463 -3.279 1.00 84.62 87 THR A CA 1
ATOM 638 C C . THR A 1 87 ? -0.205 13.525 -4.806 1.00 84.62 87 THR A C 1
ATOM 640 O O . THR A 1 87 ? -0.777 12.630 -5.435 1.00 84.62 87 THR A O 1
ATOM 643 N N . PRO A 1 88 ? 0.397 14.559 -5.429 1.00 79.19 88 PRO A N 1
ATOM 644 C CA . PRO A 1 88 ? 0.411 14.684 -6.878 1.00 79.19 88 PRO A CA 1
ATOM 645 C C . PRO A 1 88 ? 1.186 13.519 -7.502 1.00 79.19 88 PRO A C 1
ATOM 647 O O . PRO A 1 88 ? 2.234 13.113 -7.000 1.00 79.19 88 PRO A O 1
ATOM 650 N N . GLU A 1 89 ? 0.663 12.996 -8.612 1.00 80.50 89 GLU A N 1
ATOM 651 C CA . GLU A 1 89 ? 1.277 11.904 -9.385 1.00 80.50 89 GLU A CA 1
ATOM 652 C C . GLU A 1 89 ? 1.466 10.588 -8.606 1.00 80.50 89 GLU A C 1
ATOM 654 O O . GLU A 1 89 ? 2.354 9.789 -8.916 1.00 80.50 89 GLU A O 1
ATOM 659 N N . VAL A 1 90 ? 0.609 10.321 -7.612 1.00 85.12 90 VAL A N 1
ATOM 660 C CA . VAL A 1 90 ? 0.647 9.055 -6.873 1.00 85.12 90 VAL A CA 1
ATOM 661 C C . VAL A 1 90 ? 0.387 7.861 -7.797 1.00 85.12 90 VAL A C 1
ATOM 663 O O . VAL A 1 90 ? -0.631 7.759 -8.487 1.00 85.12 90 VAL A O 1
ATOM 666 N N . ARG A 1 91 ? 1.328 6.912 -7.823 1.00 86.56 91 ARG A N 1
ATOM 667 C CA . ARG A 1 91 ? 1.225 5.739 -8.707 1.00 86.56 91 ARG A CA 1
ATOM 668 C C . ARG A 1 91 ? 0.421 4.602 -8.084 1.00 86.56 91 ARG A C 1
ATOM 670 O O . ARG A 1 91 ? -0.328 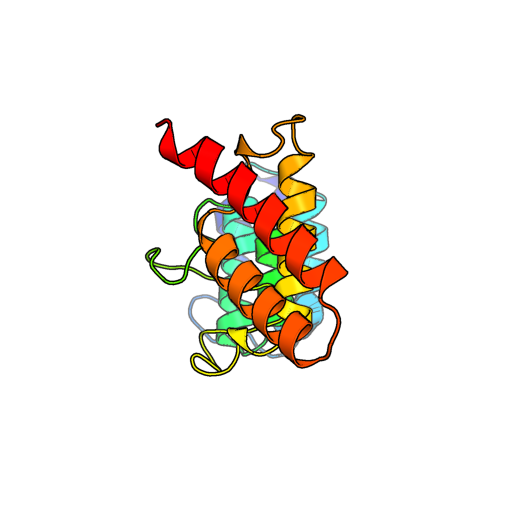3.926 -8.797 1.00 86.56 91 ARG A O 1
ATOM 677 N N . ALA A 1 92 ? 0.525 4.409 -6.774 1.00 88.25 92 ALA A N 1
ATOM 678 C CA . ALA A 1 92 ? -0.260 3.460 -5.995 1.00 88.25 92 ALA A CA 1
ATOM 679 C C . ALA A 1 92 ? -0.567 4.035 -4.603 1.00 88.25 92 ALA A C 1
ATOM 681 O O . ALA A 1 92 ? 0.280 4.690 -4.009 1.00 88.25 92 ALA A O 1
ATOM 682 N N . VAL A 1 93 ? -1.771 3.771 -4.086 1.00 90.38 93 VAL A N 1
ATOM 683 C CA . VAL A 1 93 ? -2.188 4.206 -2.738 1.00 90.38 93 VAL A CA 1
ATOM 684 C C . VAL A 1 93 ? -2.179 3.021 -1.778 1.00 90.38 93 VAL A C 1
ATOM 686 O O . VAL A 1 93 ? -1.449 3.016 -0.797 1.00 90.38 93 VAL A O 1
ATOM 689 N N . LEU A 1 94 ? -2.942 1.973 -2.097 1.00 91.62 9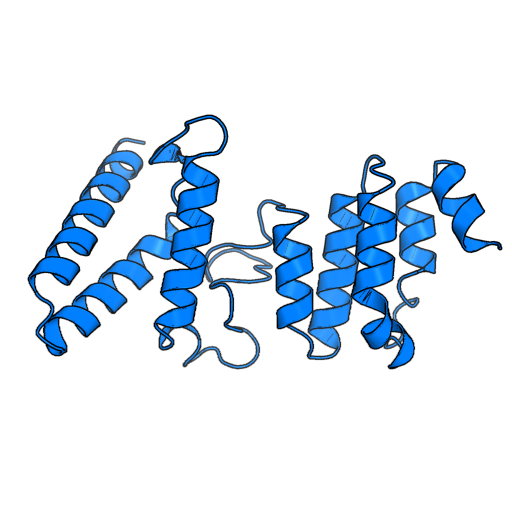4 LEU A N 1
ATOM 690 C CA . LEU A 1 94 ? -2.927 0.704 -1.369 1.00 91.62 94 LEU A CA 1
ATOM 691 C C . LEU A 1 94 ? -2.360 -0.400 -2.264 1.00 91.62 94 LEU A C 1
ATOM 693 O O . LEU A 1 94 ? -2.761 -0.548 -3.423 1.00 91.62 94 LEU A O 1
ATOM 697 N N . LEU A 1 95 ? -1.464 -1.215 -1.716 1.00 90.81 95 LEU A N 1
ATOM 698 C CA . LEU A 1 95 ? -0.923 -2.388 -2.393 1.00 90.81 95 LEU A CA 1
ATOM 699 C C . LEU A 1 95 ? -2.027 -3.402 -2.679 1.00 90.81 95 LEU A C 1
ATOM 701 O O . LEU A 1 95 ? -2.960 -3.573 -1.900 1.00 90.81 95 LEU A O 1
ATOM 705 N N . THR A 1 96 ? -1.915 -4.116 -3.798 1.00 89.56 96 THR A N 1
ATOM 706 C CA . THR A 1 96 ? -2.885 -5.133 -4.246 1.00 89.56 96 THR A CA 1
ATOM 707 C C . THR A 1 96 ? -4.291 -4.599 -4.553 1.00 89.56 96 THR A C 1
ATOM 709 O O . THR A 1 96 ? -5.223 -5.381 -4.748 1.00 89.56 96 THR A O 1
ATOM 712 N N . SER A 1 97 ? -4.446 -3.280 -4.680 1.00 89.19 97 SER A N 1
ATOM 713 C CA . SER A 1 97 ? -5.648 -2.641 -5.218 1.00 89.19 97 SER A CA 1
ATOM 714 C C . SER A 1 97 ? -5.276 -1.494 -6.152 1.00 89.19 97 SER A C 1
ATOM 716 O O . SER A 1 97 ? -4.206 -0.903 -6.014 1.00 89.19 97 SER A O 1
ATOM 718 N N . ASP A 1 98 ? -6.147 -1.181 -7.106 1.00 87.75 98 ASP A N 1
ATOM 719 C CA . ASP A 1 98 ? -5.928 -0.078 -8.035 1.00 87.75 98 ASP A CA 1
ATOM 720 C C . ASP A 1 98 ? -6.995 1.001 -7.856 1.00 87.75 98 ASP A C 1
ATOM 722 O O . ASP A 1 98 ? -8.175 0.789 -8.136 1.00 87.75 98 ASP A O 1
ATOM 726 N N . HIS A 1 99 ? -6.550 2.168 -7.397 1.00 87.38 99 HIS A N 1
ATOM 727 C CA . HIS A 1 99 ? -7.384 3.351 -7.214 1.00 87.38 99 HIS A CA 1
ATOM 728 C C . HIS A 1 99 ? -7.701 4.053 -8.543 1.00 87.38 99 HIS A C 1
ATOM 730 O O . HIS A 1 99 ? -8.674 4.795 -8.602 1.00 87.38 99 HIS A O 1
ATOM 736 N N . THR A 1 100 ? -6.917 3.821 -9.606 1.00 86.00 100 THR A N 1
ATOM 737 C CA . THR A 1 100 ? -7.156 4.456 -10.912 1.00 86.00 100 THR A CA 1
ATOM 738 C C . THR A 1 100 ? -8.311 3.799 -11.656 1.00 86.00 100 THR A C 1
ATOM 740 O O . THR A 1 100 ? -9.194 4.494 -12.148 1.00 86.00 100 THR A O 1
ATOM 743 N N . THR A 1 101 ? -8.361 2.465 -11.664 1.00 85.12 101 THR A N 1
ATOM 744 C CA . THR A 1 101 ? -9.487 1.724 -12.250 1.00 85.12 101 THR A CA 1
ATOM 745 C C . THR A 1 101 ? -10.709 1.696 -11.323 1.00 85.12 101 THR A C 1
ATOM 747 O O . THR A 1 101 ? -11.841 1.758 -11.797 1.00 85.12 101 THR A O 1
ATOM 750 N N . TYR A 1 102 ? -10.508 1.617 -9.999 1.00 85.81 102 TYR A N 1
ATOM 751 C CA . TYR A 1 102 ? -11.592 1.420 -9.024 1.00 85.81 102 TYR A CA 1
ATOM 752 C C . TYR A 1 102 ? -11.553 2.423 -7.852 1.00 85.81 102 TYR A C 1
ATOM 754 O O . TYR A 1 102 ? -11.413 2.014 -6.692 1.00 85.81 102 TYR A O 1
ATOM 762 N N . PRO A 1 103 ? -11.736 3.733 -8.101 1.00 84.50 103 PRO A N 1
ATOM 763 C CA . PRO A 1 103 ? -11.564 4.776 -7.084 1.00 84.50 103 PRO A CA 1
ATOM 764 C C . PRO A 1 103 ? -12.536 4.663 -5.899 1.00 84.50 103 PRO A C 1
ATOM 766 O O . PRO A 1 103 ? -12.190 5.027 -4.782 1.00 84.50 103 PRO A O 1
ATOM 769 N N . ALA A 1 104 ? -13.739 4.116 -6.099 1.00 84.31 104 ALA A N 1
ATOM 770 C CA . ALA A 1 104 ? -14.740 4.003 -5.033 1.00 84.31 104 ALA A CA 1
ATOM 771 C C . ALA A 1 104 ? -14.609 2.729 -4.172 1.00 84.31 104 ALA A C 1
ATOM 773 O O . ALA A 1 104 ? -15.183 2.656 -3.083 1.00 84.31 104 ALA A O 1
ATOM 774 N N . SER A 1 105 ? -13.905 1.699 -4.656 1.00 85.50 105 SER A N 1
ATOM 775 C CA . SER A 1 105 ? -13.884 0.375 -4.016 1.00 85.50 105 SER A CA 1
ATOM 776 C C . SER A 1 105 ? -12.496 -0.136 -3.649 1.00 85.50 105 SER A C 1
ATOM 778 O O . SER A 1 105 ? -12.419 -1.118 -2.914 1.00 85.50 105 SER A O 1
ATOM 780 N N . PHE A 1 106 ? -11.409 0.501 -4.099 1.00 83.12 106 PHE A N 1
ATOM 781 C CA . PHE A 1 106 ? -10.048 0.033 -3.803 1.00 83.12 106 PHE A CA 1
ATOM 782 C C . PHE A 1 106 ? -9.788 -0.090 -2.289 1.00 83.12 106 PHE A C 1
ATOM 784 O O . PHE A 1 106 ? -9.242 -1.094 -1.836 1.00 83.12 106 PHE A O 1
ATOM 791 N N . ALA A 1 107 ? -10.290 0.867 -1.501 1.00 84.88 107 ALA A N 1
ATOM 792 C CA . ALA A 1 107 ? -10.164 0.899 -0.045 1.00 84.88 107 ALA A CA 1
ATOM 793 C C . ALA A 1 107 ? -11.080 -0.089 0.698 1.00 84.88 107 ALA A C 1
ATOM 795 O O . ALA A 1 107 ? -10.898 -0.313 1.889 1.00 84.88 107 ALA A O 1
ATOM 796 N N . ARG A 1 108 ? -12.063 -0.701 0.022 1.00 86.44 108 ARG A N 1
ATOM 797 C CA . ARG A 1 108 ? -12.989 -1.661 0.652 1.00 86.44 108 ARG A CA 1
ATOM 798 C C . ARG A 1 108 ? -12.387 -3.050 0.822 1.00 86.44 108 ARG A C 1
ATOM 800 O O . ARG A 1 108 ? -12.969 -3.864 1.525 1.00 86.44 108 ARG A O 1
ATOM 807 N N . SER A 1 109 ? -11.276 -3.350 0.149 1.00 88.81 109 SER A N 1
ATOM 808 C CA . SER A 1 109 ? -10.628 -4.660 0.218 1.00 88.81 109 SER A CA 1
ATOM 809 C C . SER A 1 109 ? -9.765 -4.763 1.481 1.00 88.81 109 SER A C 1
ATOM 811 O O . SER A 1 109 ? -8.703 -4.134 1.527 1.00 88.81 109 SER A O 1
ATOM 813 N N . PRO A 1 110 ? -10.122 -5.606 2.472 1.00 90.06 110 PRO A N 1
ATOM 814 C CA . PRO A 1 110 ? -9.305 -5.775 3.675 1.00 90.06 110 PRO A CA 1
ATOM 815 C C . PRO A 1 110 ? -7.895 -6.273 3.355 1.00 90.06 110 PRO A C 1
ATOM 817 O O . PRO A 1 110 ? -6.922 -5.861 3.977 1.00 90.06 110 PRO A O 1
ATOM 820 N N . LYS A 1 111 ? -7.770 -7.114 2.318 1.00 91.56 111 LYS A N 1
ATOM 821 C CA . LYS A 1 111 ? -6.483 -7.647 1.853 1.00 91.56 111 LYS A CA 1
ATOM 822 C C . LYS A 1 111 ? -5.538 -6.546 1.376 1.00 91.56 111 LYS A C 1
ATOM 824 O O . LYS A 1 111 ? -4.337 -6.660 1.587 1.00 91.56 111 LYS A O 1
ATOM 829 N N . ALA A 1 112 ? -6.068 -5.491 0.756 1.00 92.25 112 ALA A N 1
ATOM 830 C CA . ALA A 1 112 ? -5.251 -4.375 0.290 1.00 92.25 112 ALA A CA 1
ATOM 831 C C . ALA A 1 112 ? -4.711 -3.543 1.457 1.00 92.25 112 ALA A C 1
ATOM 833 O O . ALA A 1 112 ? -3.539 -3.165 1.463 1.00 92.25 112 ALA A O 1
ATOM 834 N N . ILE A 1 113 ? -5.542 -3.332 2.481 1.00 93.31 113 ILE A N 1
ATOM 835 C CA . ILE A 1 113 ? -5.139 -2.655 3.718 1.00 93.31 113 ILE A CA 1
ATOM 836 C C . ILE A 1 113 ? -4.058 -3.477 4.433 1.00 93.31 113 ILE A C 1
ATOM 838 O O . ILE A 1 113 ? -2.985 -2.949 4.702 1.00 93.31 113 ILE A O 1
ATOM 842 N N . GLN A 1 114 ? -4.281 -4.779 4.633 1.00 93.19 114 GLN A N 1
ATOM 843 C CA . GLN A 1 114 ? -3.318 -5.687 5.274 1.00 93.19 114 GLN A CA 1
ATOM 844 C C . GLN A 1 114 ? -1.992 -5.798 4.502 1.00 93.19 114 GLN A C 1
ATOM 846 O O . GLN A 1 114 ? -0.918 -5.808 5.099 1.00 93.19 114 GLN A O 1
ATOM 851 N N . ALA A 1 115 ? -2.035 -5.857 3.166 1.00 93.25 115 ALA A N 1
ATOM 852 C CA . ALA A 1 115 ? -0.823 -5.891 2.347 1.00 93.25 115 ALA A CA 1
ATOM 853 C C . ALA A 1 115 ? -0.016 -4.589 2.466 1.00 93.25 115 ALA A C 1
ATOM 855 O O . ALA A 1 115 ? 1.212 -4.622 2.524 1.00 93.25 115 ALA A O 1
ATOM 856 N N . THR A 1 116 ? -0.701 -3.444 2.525 1.00 92.94 116 THR A N 1
ATOM 857 C CA . THR A 1 116 ? -0.052 -2.135 2.703 1.00 92.94 116 THR A CA 1
ATOM 858 C C . THR A 1 116 ? 0.471 -1.961 4.129 1.00 92.94 116 THR A C 1
ATOM 860 O O . THR A 1 116 ? 1.527 -1.372 4.322 1.00 92.94 116 THR A O 1
ATOM 863 N N . GLU A 1 117 ? -0.203 -2.539 5.122 1.00 92.69 117 GLU A N 1
ATOM 864 C CA . GLU A 1 117 ? 0.278 -2.609 6.503 1.00 92.69 117 GLU A CA 1
ATOM 865 C C . GLU A 1 117 ? 1.569 -3.428 6.624 1.00 92.69 117 GLU A C 1
ATOM 867 O O . GLU A 1 117 ? 2.498 -3.005 7.305 1.00 92.69 117 GLU A O 1
ATOM 872 N N . LEU A 1 118 ? 1.679 -4.559 5.921 1.00 92.56 118 LEU A N 1
ATOM 873 C CA . LEU A 1 118 ? 2.929 -5.323 5.886 1.00 92.56 118 LEU A CA 1
ATOM 874 C C . LEU A 1 118 ? 4.075 -4.507 5.270 1.00 92.56 118 LEU A C 1
ATOM 876 O O . LEU A 1 118 ? 5.217 -4.595 5.720 1.00 92.56 118 LEU A O 1
ATOM 880 N N . TYR A 1 119 ? 3.772 -3.705 4.249 1.00 90.94 119 TYR A N 1
ATOM 881 C CA . TYR A 1 119 ? 4.746 -2.799 3.651 1.00 90.94 119 TYR A CA 1
ATOM 882 C C . TYR A 1 119 ? 5.160 -1.677 4.607 1.00 90.94 119 TYR A C 1
ATOM 884 O O . TYR A 1 119 ? 6.352 -1.422 4.748 1.00 90.94 119 TYR A O 1
ATOM 892 N N . GLU A 1 120 ? 4.215 -1.054 5.311 1.00 90.62 120 GLU A N 1
ATOM 893 C CA . GLU A 1 120 ? 4.525 -0.099 6.379 1.00 90.62 120 GLU A CA 1
ATOM 894 C C . GLU A 1 120 ? 5.416 -0.744 7.444 1.00 90.62 120 GLU A C 1
ATOM 896 O O . GLU A 1 120 ? 6.447 -0.183 7.802 1.00 90.62 120 GLU A O 1
ATOM 901 N N . TYR A 1 121 ? 5.078 -1.953 7.898 1.00 90.06 121 TYR A N 1
ATOM 902 C CA . TYR A 1 121 ? 5.893 -2.681 8.865 1.00 90.06 121 TYR A CA 1
ATOM 903 C C . TYR A 1 121 ? 7.320 -2.891 8.348 1.00 90.06 121 TYR A C 1
ATOM 905 O O . TYR A 1 121 ? 8.279 -2.572 9.049 1.00 90.06 121 TYR A O 1
ATOM 913 N N . ALA A 1 122 ? 7.482 -3.324 7.095 1.00 90.00 122 ALA A N 1
ATOM 914 C CA . ALA A 1 122 ? 8.797 -3.437 6.474 1.00 90.00 122 ALA A CA 1
ATOM 915 C C . ALA A 1 122 ? 9.559 -2.097 6.473 1.00 90.00 122 ALA A C 1
ATOM 917 O O . ALA A 1 122 ? 10.747 -2.088 6.784 1.00 90.00 122 ALA A O 1
ATOM 918 N N . GLN A 1 123 ? 8.889 -0.969 6.209 1.00 86.50 123 GLN A N 1
ATOM 919 C CA . GLN A 1 123 ? 9.493 0.370 6.261 1.00 86.50 123 GLN A CA 1
ATOM 920 C C . GLN A 1 123 ? 9.932 0.778 7.675 1.00 86.50 123 GLN A C 1
ATOM 922 O O . GLN A 1 123 ? 11.000 1.370 7.839 1.00 86.50 123 GLN A O 1
ATOM 927 N N . THR A 1 124 ? 9.168 0.416 8.712 1.00 86.31 124 THR A N 1
ATOM 928 C CA . THR A 1 124 ? 9.557 0.678 10.112 1.00 86.31 124 THR A CA 1
ATOM 929 C C . THR A 1 124 ? 10.807 -0.094 10.549 1.00 86.31 124 THR A C 1
ATOM 931 O O . THR A 1 124 ? 11.550 0.375 11.415 1.00 86.31 124 THR A O 1
ATOM 934 N N . LEU A 1 125 ? 11.071 -1.254 9.932 1.00 87.88 125 LEU A N 1
ATOM 935 C CA . LEU A 1 125 ? 12.265 -2.065 10.190 1.00 87.88 125 LEU A CA 1
ATOM 936 C C . LEU A 1 125 ? 13.522 -1.483 9.528 1.00 87.88 125 LEU A C 1
ATOM 938 O O . LEU A 1 125 ? 14.631 -1.692 10.026 1.00 87.88 125 LEU A O 1
ATOM 942 N N . ILE A 1 126 ? 13.375 -0.741 8.424 1.00 85.44 126 ILE A N 1
ATOM 943 C CA . ILE A 1 126 ? 14.509 -0.113 7.739 1.00 85.44 126 ILE A CA 1
ATOM 944 C C . ILE A 1 126 ? 15.145 0.918 8.673 1.00 85.44 126 ILE A C 1
ATOM 946 O O . ILE A 1 126 ? 14.509 1.873 9.112 1.00 85.44 126 ILE A O 1
ATOM 950 N N . GLY A 1 127 ? 16.423 0.705 8.995 1.00 79.12 127 GLY A N 1
ATOM 951 C CA . GLY A 1 127 ? 17.183 1.592 9.878 1.00 79.12 127 GLY A CA 1
ATOM 952 C C . GLY A 1 127 ? 16.671 1.643 11.321 1.00 79.12 127 GLY A C 1
ATOM 953 O O . GLY A 1 127 ? 17.050 2.557 12.046 1.00 79.12 127 GLY A O 1
ATOM 954 N N . ASN A 1 128 ? 15.823 0.689 11.739 1.00 80.44 128 ASN A N 1
ATOM 955 C CA . ASN A 1 128 ? 15.174 0.667 13.055 1.00 80.44 128 ASN A CA 1
ATOM 956 C C . ASN A 1 128 ? 14.426 1.978 13.386 1.00 80.44 128 ASN A C 1
ATOM 958 O O . ASN A 1 128 ? 14.399 2.421 14.534 1.00 80.44 128 ASN A O 1
ATOM 962 N N . ALA A 1 129 ? 13.850 2.616 12.363 1.00 74.56 129 ALA A N 1
ATOM 963 C CA . ALA A 1 129 ? 13.195 3.916 12.477 1.00 74.56 129 ALA A CA 1
ATOM 964 C C . ALA A 1 129 ? 11.870 3.868 13.260 1.00 74.56 129 ALA A C 1
ATOM 966 O O . ALA A 1 129 ? 11.388 4.900 13.732 1.00 74.56 129 ALA A O 1
ATOM 967 N N . GLY A 1 130 ? 11.269 2.682 13.405 1.00 79.06 130 GLY A N 1
ATOM 968 C CA . GLY A 1 130 ? 10.023 2.504 14.146 1.00 79.06 130 GLY A CA 1
ATOM 969 C C . GLY A 1 130 ? 8.895 3.369 13.577 1.00 79.06 130 GLY A C 1
ATOM 970 O O . GLY A 1 130 ? 8.750 3.496 12.361 1.00 79.06 130 GLY A O 1
ATOM 971 N N . ALA A 1 131 ? 8.113 3.998 14.458 1.00 73.50 131 ALA A N 1
ATOM 972 C CA . ALA A 1 131 ? 6.958 4.819 14.083 1.00 73.50 131 ALA A CA 1
ATOM 973 C C . ALA A 1 131 ? 7.304 6.079 13.261 1.00 73.50 131 ALA A C 1
ATOM 975 O O . ALA A 1 131 ? 6.405 6.672 12.673 1.00 73.50 131 ALA A O 1
ATOM 976 N N . ALA A 1 132 ? 8.579 6.483 13.173 1.00 72.81 132 ALA A N 1
ATOM 977 C CA . ALA A 1 132 ? 8.991 7.629 12.355 1.00 72.81 132 ALA A CA 1
ATOM 978 C C . ALA A 1 132 ? 8.861 7.361 10.842 1.00 72.81 132 ALA A C 1
ATOM 980 O O . ALA A 1 132 ? 8.602 8.288 10.076 1.00 72.81 132 ALA A O 1
ATOM 981 N N . ASN A 1 133 ? 8.987 6.093 10.429 1.00 80.69 133 ASN A N 1
ATOM 982 C CA . ASN A 1 133 ? 8.791 5.637 9.047 1.00 80.69 133 ASN A CA 1
ATOM 983 C C . ASN A 1 133 ? 7.391 5.043 8.809 1.00 80.69 133 ASN A C 1
ATOM 985 O O . ASN A 1 133 ? 7.165 4.383 7.792 1.00 80.69 133 ASN A O 1
ATOM 989 N N . ALA A 1 134 ? 6.453 5.243 9.741 1.00 84.00 134 ALA A N 1
ATOM 990 C CA . ALA A 1 134 ? 5.060 4.883 9.515 1.00 84.00 134 ALA A CA 1
ATOM 991 C C . ALA A 1 134 ? 4.496 5.668 8.320 1.00 84.00 134 ALA A C 1
ATOM 993 O O . ALA A 1 134 ? 5.016 6.714 7.935 1.00 84.00 134 ALA A O 1
ATOM 994 N N . LEU A 1 135 ? 3.428 5.165 7.706 1.00 88.31 135 LEU A N 1
ATOM 995 C CA . LEU A 1 135 ? 2.807 5.808 6.550 1.00 88.31 135 LEU A CA 1
ATOM 996 C C . LEU A 1 135 ? 1.632 6.664 7.046 1.00 88.31 135 LEU A C 1
ATOM 998 O O . LEU A 1 135 ? 0.593 6.103 7.411 1.00 88.31 135 LEU A O 1
ATOM 1002 N N . PRO A 1 136 ? 1.726 8.011 7.061 1.00 88.44 136 PRO A N 1
ATOM 1003 C CA . PRO A 1 136 ? 0.685 8.847 7.664 1.00 88.44 136 PRO A CA 1
ATOM 1004 C C . PRO A 1 136 ? -0.666 8.702 6.960 1.00 88.44 136 PRO A C 1
ATOM 1006 O O . PRO A 1 136 ? -1.709 8.613 7.604 1.00 88.44 136 PRO A O 1
ATOM 1009 N N . TYR A 1 137 ? -0.650 8.595 5.628 1.00 90.00 137 TYR A N 1
ATOM 1010 C CA . TYR A 1 137 ? -1.865 8.431 4.829 1.00 90.00 137 TYR A CA 1
ATOM 1011 C C . TYR A 1 137 ? -2.580 7.094 5.091 1.00 90.00 137 TYR A C 1
ATOM 1013 O O . TYR A 1 137 ? -3.778 6.979 4.838 1.00 90.00 137 TYR A O 1
ATOM 1021 N N . LEU A 1 138 ? -1.866 6.072 5.583 1.00 91.81 138 LEU A N 1
ATOM 1022 C CA . LEU A 1 138 ? -2.426 4.740 5.806 1.00 91.81 138 LEU A CA 1
ATOM 1023 C C . LEU A 1 138 ? -3.318 4.689 7.058 1.00 91.81 138 LEU A C 1
ATOM 1025 O O . LEU A 1 138 ? -4.231 3.865 7.131 1.00 91.81 138 LEU A O 1
ATOM 1029 N N . GLN A 1 139 ? -3.097 5.586 8.024 1.00 92.38 139 GLN A N 1
ATOM 1030 C CA . GLN A 1 139 ? -3.750 5.533 9.337 1.00 92.38 139 GLN A CA 1
ATOM 1031 C C . GLN A 1 139 ? -5.282 5.633 9.246 1.00 92.38 139 GLN A C 1
ATOM 1033 O O . GLN A 1 139 ? -5.992 4.910 9.944 1.00 92.38 139 GLN A O 1
ATOM 1038 N N . ALA A 1 140 ? -5.809 6.450 8.326 1.00 91.69 140 ALA A N 1
ATOM 1039 C CA . ALA A 1 140 ? -7.252 6.556 8.094 1.00 91.69 140 ALA A CA 1
ATOM 1040 C C . ALA A 1 140 ? -7.868 5.225 7.615 1.00 91.69 140 ALA A C 1
ATOM 1042 O O . ALA A 1 140 ? -8.942 4.830 8.073 1.00 91.69 140 ALA A O 1
ATOM 1043 N N . TYR A 1 141 ? -7.163 4.491 6.748 1.00 93.31 141 TYR A N 1
ATOM 1044 C CA . TYR A 1 141 ? -7.613 3.182 6.266 1.00 93.31 141 TYR A CA 1
ATOM 1045 C C . TYR A 1 141 ? -7.578 2.121 7.371 1.00 93.31 141 TYR A C 1
ATOM 1047 O O . TYR A 1 141 ? -8.471 1.276 7.431 1.00 93.31 141 TYR A O 1
ATOM 1055 N N . LYS A 1 142 ? -6.596 2.180 8.281 1.00 94.00 142 LYS A N 1
ATOM 1056 C CA . LYS A 1 142 ? -6.535 1.284 9.447 1.00 94.00 142 LYS A CA 1
ATOM 1057 C C . LYS A 1 142 ? -7.709 1.490 10.400 1.00 94.00 142 LYS A C 1
ATOM 1059 O O . LYS A 1 142 ? -8.275 0.506 10.864 1.00 94.00 142 LYS A O 1
ATOM 1064 N N . ILE A 1 143 ? -8.121 2.737 10.645 1.00 94.31 143 ILE A N 1
ATOM 1065 C CA . ILE A 1 143 ? -9.312 3.030 11.463 1.00 94.31 143 ILE A CA 1
ATOM 1066 C C . ILE A 1 143 ? -10.578 2.490 10.788 1.00 94.31 143 ILE A C 1
ATOM 1068 O O . ILE A 1 143 ? -11.378 1.823 11.439 1.00 94.31 143 ILE A O 1
ATOM 1072 N N . ALA A 1 144 ? -10.741 2.713 9.480 1.00 93.75 144 ALA A N 1
ATOM 1073 C CA . ALA A 1 144 ? -11.882 2.172 8.740 1.00 93.75 144 ALA A CA 1
ATOM 1074 C C . ALA A 1 144 ? -11.933 0.633 8.807 1.00 93.75 144 ALA A C 1
ATOM 1076 O O . ALA A 1 144 ? -13.002 0.046 8.975 1.00 93.75 144 ALA A O 1
ATOM 1077 N N . TYR A 1 145 ? -10.774 -0.026 8.732 1.00 94.25 145 TYR A N 1
ATOM 1078 C CA . TYR A 1 145 ? -10.672 -1.471 8.912 1.00 94.25 145 TYR A CA 1
ATOM 1079 C C . TYR A 1 145 ? -10.975 -1.915 10.352 1.00 94.25 145 TYR A C 1
ATOM 1081 O O . TYR A 1 145 ? -11.653 -2.921 10.545 1.00 94.25 145 TYR A O 1
ATOM 1089 N N . ALA A 1 146 ? -10.547 -1.154 11.363 1.00 95.50 146 ALA A N 1
ATOM 1090 C CA . ALA A 1 146 ? -10.875 -1.418 12.762 1.00 95.50 146 ALA A CA 1
ATOM 1091 C C . ALA A 1 146 ? -12.387 -1.328 13.027 1.00 95.50 146 ALA A C 1
ATOM 1093 O O . ALA A 1 146 ? -12.929 -2.181 13.726 1.00 95.50 146 ALA A O 1
ATOM 1094 N N . TRP A 1 147 ? -13.084 -0.357 12.429 1.00 94.62 147 TRP A N 1
ATOM 1095 C CA . TRP A 1 147 ? -14.550 -0.288 12.484 1.00 94.62 147 TRP A CA 1
ATOM 1096 C C . TRP A 1 147 ? -15.200 -1.515 11.855 1.00 94.62 147 TRP A C 1
ATOM 1098 O O . TRP A 1 147 ? -16.040 -2.148 12.485 1.00 94.62 147 TRP A O 1
ATOM 1108 N N . TYR A 1 148 ? -14.741 -1.918 10.669 1.00 94.19 148 TYR A N 1
ATOM 1109 C CA . TYR A 1 148 ? -15.228 -3.138 10.028 1.00 94.19 148 TYR A CA 1
ATOM 1110 C C . TYR A 1 148 ? -14.995 -4.392 10.892 1.00 94.19 148 TYR A C 1
ATOM 1112 O O . TYR A 1 148 ? -15.862 -5.257 10.985 1.00 94.19 148 TYR A O 1
ATOM 1120 N N . LEU A 1 149 ? -13.846 -4.496 11.568 1.00 94.81 149 LEU A N 1
ATOM 1121 C CA . LEU A 1 149 ? -13.570 -5.584 12.510 1.00 94.81 149 LEU A CA 1
ATOM 1122 C C . LEU A 1 149 ? -14.488 -5.549 13.737 1.00 94.81 149 LEU A C 1
ATOM 1124 O O . LEU A 1 149 ? -14.928 -6.606 14.191 1.00 94.81 149 LEU A O 1
ATOM 1128 N N . ALA A 1 150 ? -14.788 -4.361 14.261 1.00 96.19 150 ALA A N 1
ATOM 1129 C CA . ALA A 1 150 ? -15.705 -4.192 15.383 1.00 96.19 150 ALA A CA 1
ATOM 1130 C C . ALA A 1 150 ? -17.133 -4.627 15.016 1.00 96.19 150 ALA A C 1
ATOM 1132 O O . ALA A 1 150 ? -17.752 -5.351 15.794 1.00 96.19 150 ALA A O 1
ATOM 1133 N N . ASP A 1 151 ? -17.607 -4.283 13.813 1.00 95.06 151 ASP A N 1
ATOM 1134 C CA . ASP A 1 151 ? -18.915 -4.715 13.295 1.00 95.06 151 ASP A CA 1
ATOM 1135 C C . ASP A 1 151 ? -19.013 -6.244 13.164 1.00 95.06 151 ASP A C 1
ATOM 1137 O O . ASP A 1 151 ? -20.077 -6.831 13.359 1.00 95.06 151 ASP A O 1
ATOM 1141 N N . LEU A 1 152 ? -17.891 -6.911 12.877 1.00 95.50 152 LEU A N 1
ATOM 1142 C CA . LEU A 1 152 ? -17.790 -8.372 12.834 1.00 95.50 152 LEU A CA 1
ATOM 1143 C C . LEU A 1 152 ? -17.633 -9.026 14.221 1.00 95.50 152 LEU A C 1
ATOM 1145 O O . LEU A 1 152 ? -17.570 -10.251 14.312 1.00 95.50 152 LEU A O 1
ATOM 1149 N N . GLY A 1 153 ? -17.559 -8.238 15.297 1.00 95.75 153 GLY A N 1
ATOM 1150 C CA . GLY A 1 153 ? -17.392 -8.720 16.670 1.00 95.75 153 GLY A CA 1
ATOM 1151 C C . GLY A 1 153 ? -15.938 -8.920 17.117 1.00 95.75 153 GLY A C 1
ATOM 1152 O O . GLY A 1 153 ? -15.705 -9.333 18.253 1.00 95.75 153 GLY A O 1
ATOM 1153 N N . PHE A 1 154 ? -14.942 -8.585 16.290 1.00 96.38 154 PHE A N 1
ATOM 1154 C CA . PHE A 1 154 ? -13.513 -8.665 16.635 1.00 96.38 154 PHE A CA 1
ATOM 1155 C C . PHE A 1 154 ? -13.035 -7.423 17.404 1.00 96.38 154 PHE A C 1
ATOM 1157 O O . PHE A 1 154 ? -12.076 -6.751 17.018 1.00 96.38 154 PHE A O 1
ATOM 1164 N N . VAL A 1 155 ? -13.708 -7.113 18.515 1.00 95.06 155 VAL A N 1
ATOM 1165 C CA . VAL A 1 155 ? -13.507 -5.873 19.288 1.00 95.06 155 VAL A CA 1
ATOM 1166 C C . VAL A 1 155 ? -12.085 -5.752 19.840 1.00 95.06 155 VAL A C 1
ATOM 1168 O O . VAL A 1 155 ? -11.508 -4.669 19.807 1.00 95.06 155 VAL A O 1
ATOM 1171 N N . GLU A 1 156 ? -11.482 -6.854 20.294 1.00 96.19 156 GLU A N 1
ATOM 1172 C CA . GLU A 1 156 ? -10.104 -6.839 20.801 1.00 96.19 156 GLU A CA 1
ATOM 1173 C C . GLU A 1 156 ? -9.103 -6.449 19.703 1.00 96.19 156 GLU A C 1
ATOM 1175 O O . GLU A 1 156 ? -8.231 -5.607 19.912 1.00 96.19 156 GLU A O 1
ATOM 1180 N N . GLN A 1 157 ? -9.253 -7.020 18.504 1.00 94.00 157 GLN A N 1
ATOM 1181 C CA . GLN A 1 157 ? -8.386 -6.701 17.373 1.00 94.00 157 GLN A CA 1
ATOM 1182 C C . GLN A 1 157 ? -8.594 -5.255 16.911 1.00 94.00 157 GLN A C 1
ATOM 1184 O O . GLN A 1 157 ? -7.618 -4.554 16.649 1.00 94.00 157 GLN A O 1
ATOM 1189 N N . ALA A 1 158 ? -9.845 -4.791 16.862 1.00 95.62 158 ALA A N 1
ATOM 1190 C CA . ALA A 1 158 ? -10.168 -3.401 16.561 1.00 95.62 158 ALA A CA 1
ATOM 1191 C C . ALA A 1 158 ? -9.534 -2.431 17.577 1.00 95.62 158 ALA A C 1
ATOM 1193 O O . ALA A 1 158 ? -8.949 -1.427 17.174 1.00 95.62 158 ALA A O 1
ATOM 1194 N N . GLY A 1 159 ? -9.576 -2.759 18.874 1.00 95.12 159 GLY A N 1
ATOM 1195 C CA . GLY A 1 159 ? -8.942 -1.972 19.936 1.00 95.12 159 GLY A CA 1
ATOM 1196 C C . GLY A 1 159 ? -7.436 -1.809 19.727 1.00 95.12 159 GLY A C 1
ATOM 1197 O O . GLY A 1 159 ? -6.933 -0.687 19.748 1.00 95.12 159 GLY A O 1
ATOM 1198 N N . ARG A 1 160 ? -6.734 -2.902 19.399 1.00 95.25 160 ARG A N 1
ATOM 1199 C CA . ARG A 1 160 ? -5.291 -2.869 19.097 1.00 95.25 160 ARG A CA 1
ATOM 1200 C C . ARG A 1 160 ? -4.959 -1.956 17.913 1.00 95.25 160 ARG A C 1
ATOM 1202 O O . ARG A 1 160 ? -3.967 -1.234 17.960 1.00 95.25 160 ARG A O 1
ATOM 1209 N N . TYR A 1 161 ? -5.787 -1.957 16.864 1.00 94.31 161 TYR A N 1
ATOM 1210 C CA . TYR A 1 161 ? -5.605 -1.045 15.728 1.00 94.31 161 TYR A CA 1
ATOM 1211 C C . TYR A 1 161 ? -5.754 0.423 16.143 1.00 94.31 161 TYR A C 1
ATOM 1213 O O . TYR A 1 161 ? -4.946 1.255 15.736 1.00 94.31 161 TYR A O 1
ATOM 1221 N N . VAL A 1 162 ? -6.757 0.749 16.962 1.00 95.25 162 VAL A N 1
ATOM 1222 C CA . VAL A 1 162 ? -6.987 2.122 17.442 1.00 95.25 162 VAL A CA 1
ATOM 1223 C C . VAL A 1 162 ? -5.837 2.602 18.329 1.00 95.25 162 VAL A C 1
ATOM 1225 O O . VAL A 1 162 ? -5.381 3.735 18.174 1.00 95.25 162 VAL A O 1
ATOM 1228 N N . GLU A 1 163 ? -5.334 1.746 19.219 1.00 93.50 163 GLU A N 1
ATOM 1229 C CA . GLU A 1 163 ? -4.175 2.052 20.065 1.00 93.50 163 GLU A CA 1
ATOM 1230 C C . GLU A 1 163 ? -2.921 2.324 19.225 1.00 93.50 163 GLU A C 1
ATOM 1232 O O . GLU A 1 163 ? -2.307 3.382 19.378 1.00 93.50 163 GLU A O 1
ATOM 1237 N N . ALA A 1 164 ? -2.600 1.430 18.282 1.00 90.94 164 ALA A N 1
ATOM 1238 C CA . ALA A 1 164 ? -1.445 1.569 17.39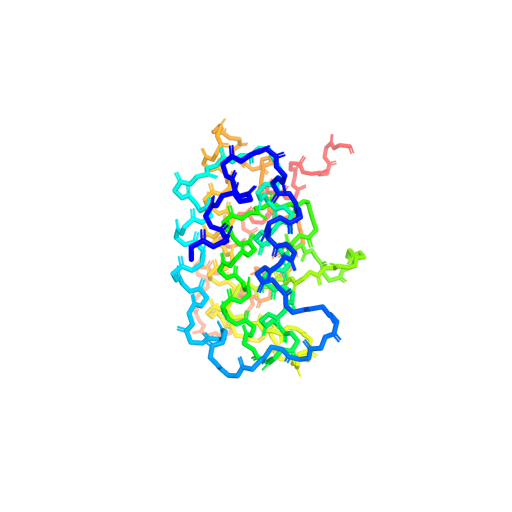7 1.00 90.94 164 ALA A CA 1
ATOM 1239 C C . ALA A 1 164 ? -1.506 2.855 16.554 1.00 90.94 164 ALA A C 1
ATOM 1241 O O . ALA A 1 164 ? -0.528 3.598 16.467 1.00 90.94 164 ALA A O 1
ATOM 1242 N N . VAL A 1 165 ? -2.671 3.170 15.974 1.00 92.06 165 VAL A N 1
ATOM 1243 C CA . VAL A 1 165 ? -2.867 4.430 15.238 1.00 92.06 165 VAL A CA 1
ATOM 1244 C C . VAL A 1 165 ? -2.689 5.632 16.172 1.00 92.06 165 VAL A C 1
ATOM 1246 O O . VAL A 1 165 ? -2.071 6.627 15.793 1.00 92.06 165 VAL A O 1
ATOM 1249 N N . GLY A 1 166 ? -3.171 5.543 17.413 1.00 91.00 166 GLY A N 1
ATOM 1250 C CA . GLY A 1 166 ? -2.991 6.581 18.424 1.00 91.00 166 GLY A CA 1
ATOM 1251 C C . GLY A 1 166 ? -1.521 6.876 18.748 1.00 91.00 166 GLY A C 1
ATOM 1252 O O . GLY A 1 166 ? -1.163 8.038 18.940 1.00 91.00 166 GLY A O 1
ATOM 1253 N N . GLU A 1 167 ? -0.654 5.863 18.788 1.00 88.50 167 GLU A N 1
ATOM 1254 C CA . GLU A 1 167 ? 0.795 6.044 18.979 1.00 88.50 167 GLU A CA 1
ATOM 1255 C C . GLU A 1 167 ? 1.456 6.748 17.790 1.00 88.50 167 GLU A C 1
ATOM 1257 O O . GLU A 1 167 ? 2.247 7.683 17.966 1.00 88.50 167 GLU A O 1
ATOM 1262 N N . VAL A 1 168 ? 1.083 6.347 16.575 1.00 87.19 168 VAL A N 1
ATOM 1263 C CA . VAL A 1 168 ? 1.587 6.952 15.340 1.00 87.19 168 VAL A CA 1
ATOM 1264 C C . VAL A 1 168 ? 1.177 8.426 15.271 1.00 87.19 168 VAL A C 1
ATOM 1266 O O . VAL A 1 168 ? 2.026 9.298 15.095 1.00 87.19 168 VAL A O 1
ATOM 1269 N N . VAL A 1 169 ? -0.099 8.740 15.514 1.00 87.06 169 VAL A N 1
ATOM 1270 C CA . VAL A 1 169 ? -0.611 10.122 15.501 1.00 87.06 169 VAL A CA 1
ATOM 1271 C C . VAL A 1 169 ? 0.095 11.002 16.536 1.00 87.06 169 VAL A C 1
ATOM 1273 O O . VAL A 1 169 ? 0.466 12.128 16.212 1.00 87.06 169 VAL A O 1
ATOM 1276 N N . LYS A 1 170 ? 0.346 10.498 17.753 1.00 86.50 170 LYS A N 1
ATOM 1277 C CA . LYS A 1 170 ? 1.088 11.242 18.792 1.00 86.50 170 LYS A CA 1
ATOM 1278 C C . LYS A 1 170 ? 2.522 11.567 18.377 1.00 86.50 170 LYS A C 1
ATOM 1280 O O . LYS A 1 170 ? 3.064 12.585 18.804 1.00 86.50 170 LYS A O 1
ATOM 1285 N N . THR A 1 171 ? 3.139 10.691 17.588 1.00 83.31 171 THR A N 1
ATOM 1286 C CA . THR A 1 171 ? 4.485 10.905 17.047 1.00 83.31 171 THR A CA 1
ATOM 1287 C C . THR A 1 171 ? 4.485 12.046 16.028 1.00 83.31 171 THR A C 1
ATOM 1289 O O . THR A 1 171 ? 5.342 12.921 16.104 1.00 83.31 171 THR A O 1
ATOM 1292 N N . TYR A 1 172 ? 3.488 12.096 15.139 1.00 74.25 172 TYR A N 1
ATOM 1293 C CA . TYR A 1 172 ? 3.375 13.145 14.116 1.00 74.25 172 TYR A CA 1
ATOM 1294 C C . TYR A 1 172 ? 2.848 14.486 14.645 1.00 74.25 172 TYR A C 1
ATOM 1296 O O . TYR A 1 172 ? 3.242 15.530 14.139 1.00 74.25 172 TYR A O 1
ATOM 1304 N N . SER A 1 173 ? 1.999 14.496 15.678 1.00 64.19 173 SER A N 1
ATOM 1305 C CA . SER A 1 173 ? 1.431 15.731 16.246 1.00 64.19 173 SER A CA 1
ATOM 1306 C C . SER A 1 173 ? 2.418 16.554 17.084 1.00 64.19 173 SER A C 1
ATOM 1308 O O . SER A 1 173 ? 2.043 17.591 17.623 1.00 64.19 173 SER A O 1
ATOM 1310 N N . ARG A 1 174 ? 3.642 16.055 17.290 1.00 53.88 174 ARG A N 1
ATOM 1311 C CA . ARG A 1 174 ? 4.719 16.737 18.028 1.00 53.88 174 ARG A CA 1
ATOM 1312 C C . ARG A 1 174 ? 5.723 17.455 17.111 1.00 53.88 174 ARG A C 1
ATOM 1314 O O . ARG A 1 174 ? 6.740 17.922 17.622 1.00 53.88 174 ARG A O 1
ATOM 1321 N N . GLY A 1 175 ? 5.461 17.502 15.804 1.00 42.66 175 GLY A N 1
ATOM 1322 C CA . GLY A 1 175 ? 6.242 18.243 14.806 1.00 42.66 175 GLY A CA 1
ATOM 1323 C C . GLY A 1 175 ? 5.704 19.641 14.548 1.00 42.66 175 GLY A C 1
ATOM 1324 O O . GLY A 1 175 ? 4.468 19.814 14.625 1.00 42.66 175 GLY A O 1
#

Organism: NCBI:txid64517

Radius of gyration: 18.99 Å; chains: 1; bounding box: 48×30×50 Å

Foldseek 3Di:
DVLVVCCVVLVPVVSLVVLPPPPDQDDVVSVVCLVVVLVVLVVRDDPPSLVSLQVSLVSCVVVVNNLSSLVSCLVRPDPQAEAAPPDPPRNHDFHPFDCVVPVPCRLVDVVRLVRVVVVQVVQCPVVVVHLVSGHLNSLVSLLVVLVVCVVVVVPVVSVVSVVVSVVSVVVVVVD

Secondary structure (DSSP, 8-state):
-HHHHHHHTT-HHHHHHHHS-SSSPPPHHHHHHHHHHHHHHHHS--TTHHHHHHHHHHHHHHTT-HHHHHHHHHHS--TTTB--TTSTT-SBSSTTS-TTT-TTTGGG-HHHHHHHHHHHHHHHHGGG-GGGGS-GGGHHHHHHHHHHHHHTT-HHHHHHHHHHHHHHHHHHTT-

pLDDT: mean 79.49, std 15.33, range [42.66, 96.38]

Sequence (175 aa):
MRVLYGLFAGLGAGAVAEFLPDGTVPEEGYVSKWRDILLMISANRTPGVDAAVVALGDALKKLGHWRAAQVCYLLAPTGNTISGIDTPEVRAVLLTSDHTTYPASFARSPKAIQATELYEYAQTLIGNAGAANALPYLQAYKIAYAWYLADLGFVEQAGRYVEAVGEVVKTYSRG